Protein AF-A0A1I7JN39-F1 (afdb_monomer_lite)

Secondary structure (DSSP, 8-state):
-EETTTSTTHHHHHHHTT-TTT-HHHHHHHHHHHHHT----TTEEEEEPPPTTSS-SHHHHHHHHHHHHH--EE---EEE--HHHHHHHHHTT------EEESS-----SEEEEEEEEESSSHHHHHHHHHH-S-EEEEEEEE-GGGGGS-------------

Foldseek 3Di:
DAACPPHPCLVVLQVQLVVVVPCPPSLVVLLVVLVVVVPAALQEEEEEQQDQQWFDDSSVVSVVSNCVVRVYHYDRFKTFDHVVVVVVCVVVVHDDQRRIAGNDADPDDGAYEYGDAEDELCSSVVVVCVRNVDPYQYRYNHYHPPRVPPDPPDDPVNPPVPD

Structure (mmCIF, N/CA/C/O backbone):
data_AF-A0A1I7JN39-F1
#
_entry.id   AF-A0A1I7JN39-F1
#
loop_
_atom_site.group_PDB
_atom_site.id
_atom_site.type_symbol
_atom_site.label_atom_id
_atom_site.label_alt_id
_atom_site.label_comp_id
_atom_site.label_asym_id
_atom_site.label_entity_id
_atom_site.label_seq_id
_atom_site.pdbx_PDB_ins_code
_atom_site.Cartn_x
_atom_site.Cartn_y
_atom_site.Cartn_z
_atom_site.occupancy
_atom_site.B_iso_or_equiv
_atom_site.auth_seq_id
_atom_site.auth_comp_id
_atom_site.auth_asym_id
_atom_site.auth_atom_id
_atom_site.pdbx_PDB_model_num
ATOM 1 N N . MET A 1 1 ? -2.791 14.305 -5.478 1.00 78.19 1 MET A N 1
ATOM 2 C CA . MET A 1 1 ? -1.797 13.211 -5.584 1.00 78.19 1 MET A CA 1
ATOM 3 C C . MET A 1 1 ? -0.577 13.745 -6.316 1.00 78.19 1 MET A C 1
ATOM 5 O O . MET A 1 1 ? -0.735 14.718 -7.047 1.00 78.19 1 MET A O 1
ATOM 9 N N . ASN A 1 2 ? 0.620 13.198 -6.090 1.00 86.44 2 ASN A N 1
ATOM 10 C CA . ASN A 1 2 ? 1.801 13.643 -6.837 1.00 86.44 2 ASN A CA 1
ATOM 11 C C . ASN A 1 2 ? 1.778 13.097 -8.270 1.00 86.44 2 ASN A C 1
ATOM 13 O O . ASN A 1 2 ? 1.383 11.950 -8.474 1.00 86.44 2 ASN A O 1
ATOM 17 N N . SER A 1 3 ? 2.262 13.876 -9.238 1.00 88.19 3 SER A N 1
ATOM 18 C CA . SER A 1 3 ? 2.422 13.412 -10.618 1.00 88.19 3 SER A CA 1
ATOM 19 C C . SER A 1 3 ? 3.791 12.763 -10.797 1.00 88.19 3 SER A C 1
ATOM 21 O O . SER A 1 3 ? 4.820 13.396 -10.539 1.00 88.19 3 SER A O 1
ATOM 23 N N . TYR A 1 4 ? 3.820 11.511 -11.257 1.00 86.19 4 TYR A N 1
ATOM 24 C CA . TYR A 1 4 ? 5.048 10.721 -11.368 1.00 86.19 4 TYR A CA 1
ATOM 25 C C . TYR A 1 4 ? 6.067 11.331 -12.340 1.00 86.19 4 TYR A C 1
ATOM 27 O O . TYR A 1 4 ? 7.266 11.222 -12.104 1.00 86.19 4 TYR A O 1
ATOM 35 N N . TYR A 1 5 ? 5.612 11.991 -13.409 1.00 87.50 5 TYR A N 1
ATOM 36 C CA . TYR A 1 5 ? 6.490 12.629 -14.398 1.00 87.50 5 TYR A CA 1
ATOM 37 C C . TYR A 1 5 ? 6.596 14.148 -14.241 1.00 87.50 5 TYR A C 1
ATOM 39 O O . TYR A 1 5 ? 7.621 14.717 -14.612 1.00 87.50 5 TYR A O 1
ATOM 47 N N . ASN A 1 6 ? 5.565 14.806 -13.700 1.00 86.44 6 ASN A N 1
ATOM 48 C CA . ASN A 1 6 ? 5.474 16.269 -13.735 1.00 86.44 6 ASN A CA 1
ATOM 49 C C . ASN A 1 6 ? 5.866 16.941 -12.410 1.00 86.44 6 ASN A C 1
ATOM 51 O O . ASN A 1 6 ? 6.208 18.124 -12.400 1.00 86.44 6 ASN A O 1
ATOM 55 N N . THR A 1 7 ? 5.844 16.219 -11.285 1.00 88.06 7 THR A N 1
ATOM 56 C CA . THR A 1 7 ? 6.260 16.769 -9.989 1.00 88.06 7 THR A CA 1
ATOM 57 C C . THR A 1 7 ? 7.755 16.526 -9.766 1.00 88.06 7 THR A C 1
ATOM 59 O O . THR A 1 7 ? 8.223 15.389 -9.729 1.00 88.06 7 THR A O 1
ATOM 62 N N . LYS A 1 8 ? 8.523 17.610 -9.593 1.00 90.75 8 LYS A N 1
ATOM 63 C CA . LYS A 1 8 ? 9.978 17.558 -9.377 1.00 90.75 8 LYS A CA 1
ATOM 64 C C . LYS A 1 8 ? 10.335 16.655 -8.185 1.00 90.75 8 LYS A C 1
ATOM 66 O O . LYS A 1 8 ? 9.812 16.863 -7.095 1.00 90.75 8 LYS A O 1
ATOM 71 N N . GLY A 1 9 ? 11.255 15.707 -8.375 1.00 88.56 9 GLY A N 1
ATOM 72 C CA . GLY A 1 9 ? 11.773 14.833 -7.311 1.00 88.56 9 GLY A CA 1
ATOM 73 C C . GLY A 1 9 ? 10.937 13.576 -7.033 1.00 88.56 9 GLY A C 1
ATOM 74 O O . GLY A 1 9 ? 11.417 12.653 -6.379 1.00 88.56 9 GLY A O 1
ATOM 75 N N . VAL A 1 10 ? 9.693 13.506 -7.518 1.00 91.12 10 VAL A N 1
ATOM 76 C CA . VAL A 1 10 ? 8.768 12.403 -7.200 1.00 91.12 10 VAL A CA 1
ATOM 77 C C . VAL A 1 10 ? 9.196 11.102 -7.862 1.00 91.12 10 VAL A C 1
ATOM 79 O O . VAL A 1 10 ? 9.159 10.044 -7.227 1.00 91.12 10 VAL A O 1
ATOM 82 N N . ARG A 1 11 ? 9.634 11.168 -9.122 1.00 91.50 11 ARG A N 1
ATOM 83 C CA . ARG A 1 11 ? 10.133 10.001 -9.851 1.00 91.50 11 ARG A CA 1
ATOM 84 C C . ARG A 1 11 ? 11.347 9.409 -9.146 1.00 91.50 11 ARG A C 1
ATOM 86 O O . ARG A 1 11 ? 11.401 8.196 -8.951 1.00 91.50 11 ARG A O 1
ATOM 93 N N . GLU A 1 12 ? 12.288 10.264 -8.765 1.00 92.19 12 GLU A N 1
ATOM 94 C CA . GLU A 1 12 ? 13.517 9.910 -8.063 1.00 92.19 12 GLU A CA 1
ATOM 95 C C . GLU A 1 12 ? 13.187 9.203 -6.748 1.00 92.19 12 GLU A C 1
ATOM 97 O O . GLU A 1 12 ? 13.582 8.052 -6.574 1.00 92.19 12 GLU A O 1
ATOM 102 N N . ILE A 1 13 ? 12.334 9.800 -5.908 1.00 92.12 13 ILE A N 1
ATOM 103 C CA . ILE A 1 13 ? 11.869 9.200 -4.645 1.00 92.12 13 ILE A CA 1
ATOM 104 C C . ILE A 1 13 ? 11.223 7.821 -4.881 1.00 92.12 13 ILE A C 1
ATOM 106 O O . ILE A 1 13 ? 11.518 6.851 -4.178 1.00 92.12 13 ILE A O 1
ATOM 110 N N . CYS A 1 14 ? 10.387 7.687 -5.914 1.00 91.19 14 CYS A N 1
ATOM 111 C CA . CYS A 1 14 ? 9.744 6.418 -6.270 1.00 91.19 14 CYS A CA 1
ATOM 112 C C . CYS A 1 14 ? 10.705 5.331 -6.769 1.00 91.19 14 CYS A C 1
ATOM 114 O O . CYS A 1 14 ? 10.374 4.141 -6.691 1.00 91.19 14 CYS A O 1
ATOM 116 N N . HIS A 1 15 ? 11.851 5.705 -7.336 1.00 90.12 15 HIS A N 1
ATOM 117 C CA . HIS A 1 15 ? 12.910 4.764 -7.697 1.00 90.12 15 HIS A CA 1
ATOM 118 C C . HIS A 1 15 ? 13.771 4.415 -6.487 1.00 90.12 15 HIS A C 1
ATOM 120 O O . HIS A 1 15 ? 14.041 3.237 -6.251 1.00 90.12 15 HIS A O 1
ATOM 126 N N . ASP A 1 16 ? 14.136 5.422 -5.709 1.00 91.00 16 ASP A N 1
ATOM 127 C CA . ASP A 1 16 ? 15.021 5.331 -4.558 1.00 91.00 16 ASP A CA 1
ATOM 128 C C . ASP A 1 16 ? 14.475 4.427 -3.458 1.00 91.00 16 ASP A C 1
ATOM 130 O O . ASP A 1 16 ? 15.211 3.604 -2.909 1.00 91.00 16 ASP A O 1
ATOM 134 N N . VAL A 1 17 ? 13.164 4.488 -3.212 1.00 88.94 17 VAL A N 1
ATOM 135 C CA . VAL A 1 17 ? 12.489 3.644 -2.218 1.00 88.94 17 VAL A CA 1
ATOM 136 C C . VAL A 1 17 ? 12.650 2.140 -2.499 1.00 88.94 17 VAL A C 1
ATOM 138 O O . VAL A 1 17 ? 12.596 1.323 -1.582 1.00 88.94 17 VAL A O 1
ATOM 141 N N . LYS A 1 18 ? 12.897 1.756 -3.761 1.00 86.38 18 LYS A N 1
ATOM 142 C CA . LYS A 1 18 ? 13.098 0.354 -4.165 1.00 86.38 18 LYS A CA 1
ATOM 143 C C . LYS A 1 18 ? 14.459 -0.190 -3.716 1.00 86.38 18 LYS A C 1
ATOM 145 O O . LYS A 1 18 ? 14.630 -1.405 -3.674 1.00 86.38 18 LYS A O 1
ATOM 150 N N . ASN A 1 19 ? 15.403 0.683 -3.357 1.00 81.50 19 ASN A N 1
ATOM 151 C CA . ASN A 1 19 ? 16.729 0.335 -2.845 1.00 81.50 19 ASN A CA 1
ATOM 152 C C . ASN A 1 19 ? 16.752 0.440 -1.311 1.00 81.50 19 ASN A C 1
ATOM 154 O O . ASN A 1 19 ? 17.373 1.329 -0.722 1.00 81.50 19 ASN A O 1
ATOM 158 N N . THR A 1 20 ? 16.064 -0.488 -0.643 1.00 62.25 20 THR A N 1
ATOM 159 C CA . THR A 1 20 ? 15.769 -0.407 0.801 1.00 62.25 20 THR A CA 1
ATOM 160 C C . THR A 1 20 ? 16.974 -0.481 1.731 1.00 62.25 20 THR A C 1
ATOM 162 O O . THR A 1 20 ? 16.873 -0.078 2.889 1.00 62.25 20 THR A O 1
ATOM 165 N N . PHE A 1 21 ? 18.116 -0.964 1.244 1.00 60.25 21 PHE A N 1
ATOM 166 C CA . PHE A 1 21 ? 19.369 -0.995 1.999 1.00 60.25 21 PHE A CA 1
ATOM 167 C C . PHE A 1 21 ? 20.078 0.365 2.058 1.00 60.25 21 PHE A C 1
ATOM 169 O O . PHE A 1 21 ? 20.965 0.541 2.892 1.00 60.25 21 PHE A O 1
ATOM 176 N N . SER A 1 22 ? 19.705 1.325 1.203 1.00 58.50 22 SER A N 1
ATOM 177 C CA . SER A 1 22 ? 20.524 2.522 0.963 1.00 58.50 22 SER A CA 1
ATOM 178 C C . SER A 1 22 ? 19.774 3.847 1.063 1.00 58.50 22 SER A C 1
ATOM 180 O O . SER A 1 22 ? 20.435 4.868 1.210 1.00 58.50 22 SER A O 1
ATOM 182 N N . ASN A 1 23 ? 18.436 3.865 1.013 1.00 75.75 23 ASN A N 1
ATOM 183 C CA . ASN A 1 23 ? 17.700 5.128 0.898 1.00 75.75 23 ASN A CA 1
ATOM 184 C C . ASN A 1 23 ? 16.576 5.289 1.938 1.00 75.75 23 ASN A C 1
ATOM 186 O O . ASN A 1 23 ? 15.385 5.172 1.648 1.00 75.75 23 ASN A O 1
ATOM 190 N N . LYS A 1 24 ? 16.987 5.537 3.190 1.00 84.25 24 LYS A N 1
ATOM 191 C CA . LYS A 1 24 ? 16.074 5.823 4.312 1.00 84.25 24 LYS A CA 1
ATOM 192 C C . LYS A 1 24 ? 15.280 7.112 4.093 1.00 84.25 24 LYS A C 1
ATOM 194 O O . LYS A 1 24 ? 14.117 7.159 4.480 1.00 84.25 24 LYS A O 1
ATOM 199 N N . ASP A 1 25 ? 15.879 8.106 3.445 1.00 90.56 25 ASP A N 1
ATOM 200 C CA . ASP A 1 25 ? 15.252 9.410 3.228 1.00 90.56 25 ASP A CA 1
ATOM 201 C C . ASP A 1 25 ? 14.018 9.285 2.330 1.00 90.56 25 ASP A C 1
ATOM 203 O O . ASP A 1 25 ? 12.960 9.794 2.684 1.00 90.56 25 ASP A O 1
ATOM 207 N N . ALA A 1 26 ? 14.087 8.498 1.249 1.00 93.12 26 ALA A N 1
ATOM 208 C CA . ALA A 1 26 ? 12.926 8.241 0.393 1.00 93.12 26 ALA A CA 1
ATOM 209 C C . ALA A 1 26 ? 11.759 7.564 1.145 1.00 93.12 26 ALA A C 1
ATOM 211 O O . ALA A 1 26 ? 10.599 7.935 0.955 1.00 93.12 26 ALA A O 1
ATOM 212 N N . ILE A 1 27 ? 12.055 6.597 2.028 1.00 94.44 27 ILE A N 1
ATOM 213 C CA . ILE A 1 27 ? 11.042 5.946 2.880 1.00 94.44 27 ILE A CA 1
ATOM 214 C C . ILE A 1 27 ? 10.398 6.969 3.823 1.00 94.44 27 ILE A C 1
ATOM 216 O O . ILE A 1 27 ? 9.171 6.989 3.959 1.00 94.44 27 ILE A O 1
ATOM 220 N N . LEU A 1 28 ? 11.205 7.821 4.463 1.00 94.75 28 LEU A N 1
ATOM 221 C CA . LEU A 1 28 ? 10.707 8.855 5.371 1.00 94.75 28 LEU A CA 1
ATOM 222 C C . LEU A 1 28 ? 9.853 9.884 4.628 1.00 94.75 28 LEU A C 1
ATOM 224 O O . LEU A 1 28 ? 8.737 10.148 5.063 1.00 94.75 28 LEU A O 1
ATOM 228 N N . THR A 1 29 ? 10.293 10.368 3.465 1.00 95.06 29 THR A N 1
ATOM 229 C CA . THR A 1 29 ? 9.517 11.313 2.650 1.00 95.06 29 THR A CA 1
ATOM 230 C C . THR A 1 29 ? 8.161 10.740 2.227 1.00 95.06 29 THR A C 1
ATOM 232 O O . THR A 1 29 ? 7.146 11.432 2.308 1.00 95.06 29 THR A O 1
ATOM 235 N N . MET A 1 30 ? 8.097 9.467 1.813 1.00 95.31 30 MET A N 1
ATOM 236 C CA . MET A 1 30 ? 6.806 8.829 1.511 1.00 95.31 30 MET A CA 1
ATOM 237 C C . MET A 1 30 ? 5.938 8.654 2.761 1.00 95.31 30 MET A C 1
ATOM 239 O O . MET A 1 30 ? 4.725 8.842 2.700 1.00 95.31 30 MET A O 1
ATOM 243 N N . THR A 1 31 ? 6.547 8.320 3.900 1.00 96.25 31 THR A N 1
ATOM 244 C CA . THR A 1 31 ? 5.833 8.197 5.179 1.00 96.25 31 THR A CA 1
ATOM 245 C C . THR A 1 31 ? 5.209 9.534 5.581 1.00 96.25 31 THR A C 1
ATOM 247 O O . THR A 1 31 ? 4.017 9.586 5.877 1.00 96.25 31 THR A O 1
ATOM 250 N N . GLU A 1 32 ? 5.983 10.620 5.545 1.00 96.75 32 GLU A N 1
ATOM 251 C CA . GLU A 1 32 ? 5.518 11.981 5.840 1.00 96.75 32 GLU A CA 1
ATOM 252 C C . GLU A 1 32 ? 4.375 12.399 4.916 1.00 96.75 32 GLU A C 1
ATOM 254 O O . GLU A 1 32 ? 3.370 12.936 5.385 1.00 96.75 32 GLU A O 1
ATOM 259 N N . TYR A 1 33 ? 4.479 12.076 3.622 1.00 95.88 33 TYR A N 1
ATOM 260 C CA . TYR A 1 33 ? 3.392 12.293 2.674 1.00 95.88 33 TYR A CA 1
ATOM 261 C C . TYR A 1 33 ? 2.106 11.586 3.121 1.00 95.88 33 TYR A C 1
ATOM 263 O O . TYR A 1 33 ? 1.070 12.239 3.243 1.00 95.88 33 TYR A O 1
ATOM 271 N N . PHE A 1 34 ? 2.158 10.285 3.425 1.00 96.25 34 PHE A N 1
ATOM 272 C CA . PHE A 1 34 ? 0.963 9.534 3.825 1.00 96.25 34 PHE A CA 1
ATOM 273 C C . PHE A 1 34 ? 0.369 10.002 5.155 1.00 96.25 34 PHE A C 1
ATOM 275 O O . PHE A 1 34 ? -0.854 10.036 5.292 1.00 96.25 34 PHE A O 1
ATOM 282 N N . LEU A 1 35 ? 1.206 10.413 6.111 1.00 96.44 35 LEU A N 1
ATOM 283 C CA . LEU A 1 35 ? 0.745 11.018 7.362 1.00 96.44 35 LEU A CA 1
ATOM 284 C C . LEU A 1 35 ? 0.051 12.361 7.114 1.00 96.44 35 LEU A C 1
ATOM 286 O O . LEU A 1 35 ? -0.996 12.619 7.704 1.00 96.44 35 LEU A O 1
ATOM 290 N N . SER A 1 36 ? 0.579 13.183 6.200 1.00 95.81 36 SER A N 1
ATOM 291 C CA . SER A 1 36 ? 0.012 14.502 5.881 1.00 95.81 36 SER A CA 1
ATOM 292 C C . SER A 1 36 ? -1.402 14.442 5.293 1.00 95.81 36 SER A C 1
ATOM 294 O O . SER A 1 36 ? -2.143 15.419 5.384 1.00 95.81 36 SER A O 1
ATOM 296 N N . LEU A 1 37 ? -1.804 13.289 4.739 1.00 93.06 37 LEU A N 1
ATOM 297 C CA . LEU A 1 37 ? -3.164 13.075 4.244 1.00 93.06 37 LEU A CA 1
ATOM 298 C C . LEU A 1 37 ? -4.203 13.053 5.375 1.00 93.06 37 LEU A C 1
ATOM 300 O O . LEU A 1 37 ? -5.372 13.297 5.107 1.00 93.06 37 LEU A O 1
ATOM 304 N N . ASN A 1 38 ? -3.810 12.754 6.621 1.00 94.19 38 ASN A N 1
ATOM 305 C CA . ASN A 1 38 ? -4.703 12.688 7.788 1.00 94.19 38 ASN A CA 1
ATOM 306 C C . ASN A 1 38 ? -5.927 11.753 7.622 1.00 94.19 38 ASN A C 1
ATOM 308 O O . ASN A 1 38 ? -6.953 11.938 8.272 1.00 94.19 38 ASN A O 1
ATOM 312 N N . ILE A 1 39 ? -5.825 10.719 6.775 1.00 95.06 39 ILE A N 1
ATOM 313 C CA . ILE A 1 39 ? -6.918 9.764 6.490 1.00 95.06 39 ILE A CA 1
ATOM 314 C C . ILE A 1 39 ? -6.763 8.395 7.174 1.00 95.06 39 ILE A C 1
ATOM 316 O O . ILE A 1 39 ? -7.633 7.535 7.018 1.00 95.06 39 ILE A O 1
ATOM 320 N N . ILE A 1 40 ? -5.658 8.174 7.896 1.00 96.06 40 ILE A N 1
ATOM 321 C CA . ILE A 1 40 ? -5.291 6.897 8.527 1.00 96.06 40 ILE A CA 1
ATOM 322 C C . ILE A 1 40 ? -5.289 7.063 10.049 1.00 96.06 40 ILE A C 1
ATOM 324 O O . ILE A 1 40 ? -4.697 8.000 10.575 1.00 96.06 40 ILE A O 1
ATOM 328 N N . ASN A 1 41 ? -5.929 6.130 10.751 1.00 96.31 41 ASN A N 1
ATOM 329 C CA . ASN A 1 41 ? -6.009 6.077 12.212 1.00 96.31 41 ASN A CA 1
ATOM 330 C C . ASN A 1 41 ? -6.042 4.615 12.703 1.00 96.31 41 ASN A C 1
ATOM 332 O O . ASN A 1 41 ? -5.993 3.680 11.904 1.00 96.31 41 ASN A O 1
ATOM 336 N N . GLU A 1 42 ? -6.191 4.410 14.008 1.00 96.50 42 GLU A N 1
ATOM 337 C CA . GLU A 1 42 ? -6.226 3.101 14.681 1.00 96.50 42 GLU A CA 1
ATOM 338 C C . GLU A 1 42 ? -7.308 2.114 14.202 1.00 96.50 42 GLU A C 1
ATOM 340 O O . GLU A 1 42 ? -7.169 0.902 14.381 1.00 96.50 42 GLU A O 1
ATOM 345 N N . SER A 1 43 ? -8.374 2.598 13.556 1.00 95.56 43 SER A N 1
ATOM 346 C CA . SER A 1 43 ? -9.415 1.744 12.959 1.00 95.56 43 SER A CA 1
ATOM 347 C C . SER A 1 43 ? -9.066 1.252 11.545 1.00 95.56 43 SER A C 1
ATOM 349 O O . SER A 1 43 ? -9.772 0.411 10.976 1.00 95.56 43 SER A O 1
ATOM 351 N N . CYS A 1 44 ? -7.988 1.781 10.962 1.00 97.88 44 CYS A N 1
ATOM 352 C CA . CYS A 1 44 ? -7.555 1.477 9.605 1.00 97.88 44 CYS A CA 1
ATOM 353 C C . CYS A 1 44 ? -6.633 0.254 9.565 1.00 97.88 44 CYS A C 1
ATOM 355 O O . CYS A 1 44 ? -5.906 -0.054 10.513 1.00 97.88 44 CYS A O 1
ATOM 357 N N . ILE A 1 45 ? -6.651 -0.430 8.423 1.00 98.56 45 ILE A N 1
ATOM 358 C CA . ILE A 1 45 ? -5.802 -1.582 8.127 1.00 98.56 45 ILE A CA 1
ATOM 359 C C . ILE A 1 45 ? -5.034 -1.285 6.842 1.00 98.56 45 ILE A C 1
ATOM 361 O O . ILE A 1 45 ? -5.641 -1.018 5.806 1.00 98.56 45 ILE A O 1
ATOM 365 N N . ILE A 1 46 ? -3.708 -1.351 6.897 1.00 98.56 46 ILE A N 1
ATOM 366 C CA . ILE A 1 46 ? -2.819 -1.118 5.759 1.00 98.56 46 ILE A CA 1
ATOM 367 C C . ILE A 1 46 ? -2.365 -2.470 5.200 1.00 98.56 46 ILE A C 1
ATOM 369 O O . ILE A 1 46 ? -1.794 -3.292 5.917 1.00 98.56 46 ILE A O 1
ATOM 373 N N . ILE A 1 47 ? -2.603 -2.688 3.909 1.00 98.19 47 ILE A N 1
ATOM 374 C CA . ILE A 1 47 ? -2.119 -3.833 3.136 1.00 98.19 47 ILE A CA 1
ATOM 375 C C . ILE A 1 47 ? -0.998 -3.321 2.221 1.00 98.19 47 ILE A C 1
ATOM 377 O O . ILE A 1 47 ? -1.287 -2.611 1.252 1.00 98.19 47 ILE A O 1
ATOM 381 N N . PRO A 1 48 ? 0.277 -3.629 2.509 1.00 97.88 48 PRO A N 1
ATOM 382 C CA . PRO A 1 48 ? 1.384 -3.201 1.666 1.00 97.88 48 PRO A CA 1
ATOM 383 C C . PRO A 1 48 ? 1.424 -4.008 0.360 1.00 97.88 48 PRO A C 1
ATOM 385 O O . PRO A 1 48 ? 1.299 -5.233 0.365 1.00 97.88 48 PRO A O 1
ATOM 388 N N . ALA A 1 49 ? 1.622 -3.330 -0.770 1.00 95.81 49 ALA A N 1
ATOM 389 C CA . ALA A 1 49 ? 1.753 -3.985 -2.068 1.00 95.81 49 ALA A CA 1
ATOM 390 C C . ALA A 1 49 ? 3.032 -4.843 -2.122 1.00 95.81 49 ALA A C 1
ATOM 392 O O . ALA A 1 49 ? 4.097 -4.351 -1.732 1.00 95.81 49 ALA A O 1
ATOM 393 N N . PRO A 1 50 ? 2.989 -6.091 -2.622 1.00 93.75 50 PRO A N 1
ATOM 394 C CA . PRO A 1 50 ? 4.197 -6.880 -2.828 1.00 93.75 50 PRO A CA 1
ATOM 395 C C . PRO A 1 50 ? 5.022 -6.357 -4.009 1.00 93.75 50 PRO A C 1
ATOM 397 O O . PRO A 1 50 ? 4.495 -5.828 -4.989 1.00 93.75 50 PRO A O 1
ATOM 400 N N . GLN A 1 51 ? 6.336 -6.559 -3.953 1.00 89.62 51 GLN A N 1
ATOM 401 C CA . GLN A 1 51 ? 7.239 -6.290 -5.070 1.00 89.62 51 GLN A CA 1
ATOM 402 C C . GLN A 1 51 ? 7.478 -7.544 -5.912 1.00 89.62 51 GLN A C 1
ATOM 404 O O . GLN A 1 51 ? 7.156 -8.659 -5.531 1.00 89.62 51 GLN A O 1
ATOM 409 N N . HIS A 1 52 ? 8.129 -7.360 -7.059 1.00 81.75 52 HIS A N 1
ATOM 410 C CA . HIS A 1 52 ? 8.368 -8.379 -8.083 1.00 81.75 52 HIS A CA 1
ATOM 411 C C . HIS A 1 52 ? 9.092 -9.672 -7.672 1.00 81.75 52 HIS A C 1
ATOM 413 O O . HIS A 1 52 ? 9.113 -10.614 -8.466 1.00 81.75 52 HIS A O 1
ATOM 419 N N . TYR A 1 53 ? 9.708 -9.712 -6.493 1.00 84.25 53 TYR A N 1
ATOM 420 C CA . TYR A 1 53 ? 10.322 -10.907 -5.903 1.00 84.25 53 TYR A CA 1
ATOM 421 C C . TYR A 1 53 ? 9.377 -11.659 -4.946 1.00 84.25 53 TYR A C 1
ATOM 423 O O . TYR A 1 53 ? 9.752 -12.696 -4.411 1.00 84.25 53 TYR A O 1
ATOM 431 N N . GLY A 1 54 ? 8.145 -11.179 -4.766 1.00 87.44 54 GLY A N 1
ATOM 432 C CA . GLY A 1 54 ? 7.021 -11.941 -4.226 1.00 87.44 54 GLY A CA 1
ATOM 433 C C . GLY A 1 54 ? 6.426 -11.448 -2.911 1.00 87.44 54 GLY A C 1
ATOM 434 O O . GLY A 1 54 ? 5.321 -11.854 -2.561 1.00 87.44 54 GLY A O 1
ATOM 435 N N . TYR A 1 55 ? 7.105 -10.556 -2.197 1.00 91.75 55 TYR A N 1
ATOM 436 C CA . TYR A 1 55 ? 6.675 -10.040 -0.896 1.00 91.75 55 TYR A CA 1
ATOM 437 C C . TYR A 1 55 ? 6.840 -8.519 -0.817 1.00 91.75 55 TYR A C 1
ATOM 439 O O . TYR A 1 55 ? 7.506 -7.919 -1.663 1.00 91.75 55 TYR A O 1
ATOM 447 N N . ALA A 1 56 ? 6.208 -7.900 0.179 1.00 93.38 56 ALA A N 1
ATOM 448 C CA . ALA A 1 56 ? 6.382 -6.488 0.495 1.00 93.38 56 ALA A CA 1
ATOM 449 C C . ALA A 1 56 ? 7.688 -6.259 1.281 1.00 93.38 56 ALA A C 1
ATOM 451 O O . ALA A 1 56 ? 7.988 -6.983 2.223 1.00 93.38 56 ALA A O 1
ATOM 452 N N . ASP A 1 57 ? 8.463 -5.249 0.899 1.00 93.19 57 ASP A N 1
ATOM 453 C CA . ASP A 1 57 ? 9.701 -4.812 1.558 1.00 93.19 57 ASP A CA 1
ATOM 454 C C . ASP A 1 57 ? 9.593 -3.327 1.903 1.00 93.19 57 ASP A C 1
ATOM 456 O O . ASP A 1 57 ? 9.306 -2.968 3.041 1.00 93.19 57 ASP A O 1
ATOM 460 N N . TYR A 1 58 ? 9.745 -2.435 0.919 1.00 93.88 58 TYR A N 1
ATOM 461 C CA . TYR A 1 58 ? 9.684 -1.000 1.193 1.00 93.88 58 TYR A CA 1
ATOM 462 C C . TYR A 1 58 ? 8.273 -0.525 1.533 1.00 93.88 58 TYR A C 1
ATOM 464 O O . TYR A 1 58 ? 8.108 0.321 2.404 1.00 93.88 58 TYR A O 1
ATOM 472 N N . THR A 1 59 ? 7.249 -1.084 0.888 1.00 95.88 59 THR A N 1
ATOM 473 C CA . THR A 1 59 ? 5.845 -0.787 1.202 1.00 95.88 59 THR A CA 1
ATOM 474 C C . THR A 1 59 ? 5.487 -1.242 2.613 1.00 95.88 59 THR A C 1
ATOM 476 O O . THR A 1 59 ? 4.763 -0.531 3.305 1.00 95.88 59 THR A O 1
ATOM 479 N N . LEU A 1 60 ? 6.042 -2.371 3.071 1.00 97.12 60 LEU A N 1
ATOM 480 C CA . LEU A 1 60 ? 5.900 -2.833 4.452 1.00 97.12 60 LEU A CA 1
ATOM 481 C C . LEU A 1 60 ? 6.599 -1.877 5.425 1.00 97.12 60 LEU A C 1
ATOM 483 O O . LEU A 1 60 ? 5.970 -1.430 6.376 1.00 97.12 60 LEU A O 1
ATOM 487 N N . LYS A 1 61 ? 7.844 -1.472 5.145 1.00 96.12 61 LYS A N 1
ATOM 488 C CA . LYS A 1 61 ? 8.578 -0.498 5.976 1.00 96.12 61 LYS A CA 1
ATOM 489 C C . LYS A 1 61 ? 7.842 0.838 6.108 1.00 96.12 61 LYS A C 1
ATOM 491 O O . LYS A 1 61 ? 7.778 1.400 7.198 1.00 96.12 61 LYS A O 1
ATOM 496 N N . ILE A 1 62 ? 7.263 1.345 5.018 1.00 97.38 62 ILE A N 1
ATOM 497 C CA . ILE A 1 62 ? 6.438 2.561 5.063 1.00 97.38 62 ILE A CA 1
ATOM 498 C C . ILE A 1 62 ? 5.177 2.311 5.901 1.00 97.38 62 ILE A C 1
ATOM 500 O O . ILE A 1 62 ? 4.859 3.118 6.773 1.00 97.38 62 ILE A O 1
ATOM 504 N N . ALA A 1 63 ? 4.480 1.188 5.685 1.00 98.31 63 ALA A N 1
ATOM 505 C CA . ALA A 1 63 ? 3.290 0.832 6.459 1.00 98.31 63 ALA A CA 1
ATOM 506 C C . ALA A 1 63 ? 3.586 0.739 7.966 1.00 98.31 63 ALA A C 1
ATOM 508 O O . ALA A 1 63 ? 2.801 1.243 8.764 1.00 98.31 63 ALA A O 1
ATOM 509 N N . GLU A 1 64 ? 4.728 0.167 8.356 1.00 98.38 64 GLU A N 1
ATOM 510 C CA . GLU A 1 64 ? 5.209 0.089 9.744 1.00 98.38 64 GLU A CA 1
ATOM 511 C C . GLU A 1 64 ? 5.415 1.465 10.371 1.00 98.38 64 GLU A C 1
ATOM 513 O O . GLU A 1 64 ? 4.976 1.703 11.499 1.00 98.38 64 GLU A O 1
ATOM 518 N N . LEU A 1 65 ? 6.034 2.397 9.645 1.00 97.94 65 LEU A N 1
ATOM 519 C CA . LEU A 1 65 ? 6.242 3.758 10.137 1.00 97.94 65 LEU A CA 1
ATOM 520 C C . LEU A 1 65 ? 4.923 4.531 10.269 1.00 97.94 65 LEU A C 1
ATOM 522 O O . LEU A 1 65 ? 4.706 5.195 11.284 1.00 97.94 65 LEU A O 1
ATOM 526 N N . VAL A 1 66 ? 4.020 4.402 9.292 1.00 98.38 66 VAL A N 1
ATOM 527 C CA . VAL A 1 66 ? 2.680 5.008 9.355 1.00 98.38 66 VAL A CA 1
ATOM 528 C C . VAL A 1 66 ? 1.876 4.422 10.520 1.00 98.38 66 VAL A C 1
ATOM 530 O O . VAL A 1 66 ? 1.306 5.171 11.314 1.00 98.38 66 VAL A O 1
ATOM 533 N N . ALA A 1 67 ? 1.852 3.096 10.667 1.00 98.38 67 ALA A N 1
ATOM 534 C CA . ALA A 1 67 ? 1.147 2.397 11.742 1.00 98.38 67 ALA A CA 1
ATOM 535 C C . ALA A 1 67 ? 1.680 2.774 13.128 1.00 98.38 67 ALA A C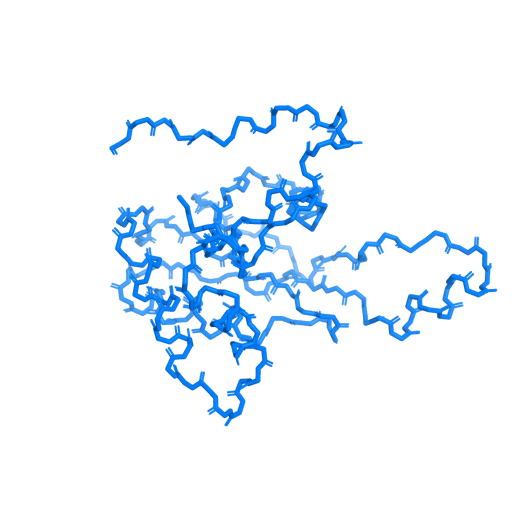 1
ATOM 537 O O . ALA A 1 67 ? 0.898 3.001 14.048 1.00 98.38 67 ALA A O 1
ATOM 538 N N . LYS A 1 68 ? 3.004 2.915 13.271 1.00 98.44 68 LYS A N 1
ATOM 539 C CA . LYS A 1 68 ? 3.640 3.341 14.524 1.00 98.44 68 LYS A CA 1
ATOM 540 C C . LYS A 1 68 ? 3.130 4.699 15.014 1.00 98.44 68 LYS A C 1
ATOM 542 O O . LYS A 1 68 ? 3.069 4.914 16.221 1.00 98.44 68 LYS A O 1
ATOM 547 N N . ILE A 1 69 ? 2.796 5.607 14.098 1.00 98.19 69 ILE A N 1
ATOM 548 C CA . ILE A 1 69 ? 2.335 6.963 14.424 1.00 98.19 69 ILE A CA 1
ATOM 549 C C . ILE A 1 69 ? 0.808 7.021 14.552 1.00 98.19 69 ILE A C 1
ATOM 551 O O . ILE A 1 69 ? 0.292 7.684 15.444 1.00 98.19 69 ILE A O 1
ATOM 555 N N . THR A 1 70 ? 0.084 6.326 13.676 1.00 98.06 70 THR A N 1
ATOM 556 C CA . THR A 1 70 ? -1.387 6.411 13.572 1.00 98.06 70 THR A CA 1
ATOM 557 C C . THR A 1 70 ? -2.137 5.373 14.406 1.00 98.06 70 THR A C 1
ATOM 559 O O . THR A 1 70 ? -3.351 5.480 14.559 1.00 98.06 70 THR A O 1
ATOM 562 N N . GLY A 1 71 ? -1.448 4.337 14.891 1.00 98.06 71 GLY A N 1
ATOM 563 C CA . GLY A 1 71 ? -2.054 3.174 15.540 1.00 98.06 71 GLY A CA 1
ATOM 564 C C . GLY A 1 71 ? -2.713 2.180 14.576 1.00 98.06 71 GLY A C 1
ATOM 565 O O . GLY A 1 71 ? -3.313 1.208 15.035 1.00 98.06 71 GLY A O 1
ATOM 566 N N . ALA A 1 72 ? -2.640 2.403 13.257 1.00 98.31 72 ALA A N 1
ATOM 567 C CA . ALA A 1 72 ? -3.243 1.514 12.265 1.00 98.31 72 ALA A CA 1
ATOM 568 C C . ALA A 1 72 ? -2.672 0.089 12.338 1.00 98.31 72 ALA A C 1
ATOM 570 O O . ALA A 1 72 ? -1.515 -0.132 12.699 1.00 98.31 72 ALA A O 1
ATOM 571 N N . LYS A 1 73 ? -3.477 -0.897 11.941 1.00 98.31 73 LYS A N 1
ATOM 572 C CA . LYS A 1 73 ? -3.029 -2.292 11.829 1.00 98.31 73 LYS A CA 1
ATOM 573 C C . LYS A 1 73 ? -2.388 -2.533 10.468 1.00 98.31 73 LYS A C 1
ATOM 575 O O . LYS A 1 73 ? -2.779 -1.923 9.478 1.00 98.31 73 LYS A O 1
ATOM 580 N N . ILE A 1 74 ? -1.455 -3.476 10.402 1.00 98.25 74 ILE A N 1
ATOM 581 C CA . ILE A 1 74 ? -0.833 -3.910 9.147 1.00 98.25 74 ILE A CA 1
ATOM 582 C C . ILE A 1 74 ? -1.250 -5.343 8.865 1.00 98.25 74 ILE A C 1
ATOM 584 O O . ILE A 1 74 ? -1.270 -6.179 9.768 1.00 98.25 74 ILE A O 1
ATOM 588 N N . LEU A 1 75 ? -1.571 -5.617 7.606 1.00 97.62 75 LEU A N 1
ATOM 589 C CA . LEU A 1 75 ? -1.923 -6.943 7.123 1.00 97.62 75 LEU A CA 1
ATOM 590 C C . LEU A 1 75 ? -1.023 -7.314 5.931 1.00 97.62 75 LEU A C 1
ATOM 592 O O . LEU A 1 75 ? -1.394 -7.132 4.772 1.00 97.62 75 LEU A O 1
ATOM 596 N N . ASP A 1 76 ? 0.176 -7.831 6.220 1.00 97.31 76 ASP A N 1
ATOM 597 C CA . ASP A 1 76 ? 1.167 -8.271 5.218 1.00 97.31 76 ASP A CA 1
ATOM 598 C C . ASP A 1 76 ? 0.905 -9.704 4.712 1.00 97.31 76 ASP A C 1
ATOM 600 O O . ASP A 1 76 ? 1.696 -10.633 4.892 1.00 97.31 76 ASP A O 1
ATOM 604 N N . ILE A 1 77 ? -0.242 -9.886 4.063 1.00 95.38 77 ILE A N 1
ATOM 605 C CA . ILE A 1 77 ? -0.680 -11.194 3.545 1.00 95.38 77 ILE A CA 1
ATOM 606 C C . ILE A 1 77 ? -0.715 -11.256 2.017 1.00 95.38 77 ILE A C 1
ATOM 608 O O . ILE A 1 77 ? -0.877 -12.333 1.448 1.00 95.38 77 ILE A O 1
ATOM 612 N N . LEU A 1 78 ? -0.614 -10.112 1.336 1.00 95.31 78 LEU A N 1
ATOM 613 C CA . LEU A 1 78 ? -0.695 -10.044 -0.118 1.00 95.31 78 LEU A CA 1
ATOM 614 C C . LEU A 1 78 ? 0.688 -10.312 -0.713 1.00 95.31 78 LEU A C 1
ATOM 616 O O . LEU A 1 78 ? 1.625 -9.540 -0.511 1.00 95.31 78 LEU A O 1
ATOM 620 N N . LYS A 1 79 ? 0.816 -11.410 -1.452 1.00 94.19 79 LYS A N 1
ATOM 621 C CA . LYS A 1 79 ? 2.067 -11.852 -2.082 1.00 94.19 79 LYS A CA 1
ATOM 622 C C . LYS A 1 79 ? 1.895 -11.891 -3.596 1.00 94.19 79 LYS A C 1
ATOM 624 O O . LYS A 1 79 ? 0.769 -11.940 -4.085 1.00 94.19 79 LYS A O 1
ATOM 629 N N . CYS A 1 80 ? 2.993 -11.866 -4.348 1.00 89.12 80 CYS A N 1
ATOM 630 C CA . CYS A 1 80 ? 2.968 -12.056 -5.801 1.00 89.12 80 CYS A CA 1
ATOM 631 C C . CYS A 1 80 ? 3.870 -13.216 -6.220 1.00 89.12 80 CYS A C 1
ATOM 633 O O . CYS A 1 80 ? 4.809 -13.592 -5.518 1.00 89.12 80 CYS A O 1
ATOM 635 N N . ARG A 1 81 ? 3.617 -13.803 -7.388 1.00 83.38 81 ARG A N 1
ATOM 636 C CA . ARG A 1 81 ? 4.560 -14.775 -7.952 1.00 83.38 81 ARG A CA 1
ATOM 637 C C . ARG A 1 81 ? 5.808 -14.039 -8.461 1.00 83.38 81 ARG A C 1
ATOM 639 O O . ARG A 1 81 ? 5.655 -13.047 -9.177 1.00 83.38 81 ARG A O 1
ATOM 646 N N . PRO A 1 82 ? 7.031 -14.503 -8.141 1.00 76.06 82 PRO A N 1
ATOM 647 C CA . PRO A 1 82 ? 8.250 -13.867 -8.628 1.00 76.06 82 PRO A CA 1
ATOM 648 C C . PRO A 1 82 ? 8.292 -13.782 -10.160 1.00 76.06 82 PRO A C 1
ATOM 650 O O . PRO A 1 82 ? 7.909 -14.732 -10.855 1.00 76.06 82 PRO A O 1
ATOM 653 N N . ARG A 1 83 ? 8.795 -12.662 -10.700 1.00 64.12 83 ARG A N 1
ATOM 654 C CA . ARG A 1 83 ? 8.845 -12.406 -12.157 1.00 64.12 83 ARG A CA 1
ATOM 655 C C . ARG A 1 83 ? 9.540 -13.506 -12.964 1.00 64.12 83 ARG A C 1
ATOM 657 O O . ARG A 1 83 ? 9.106 -13.782 -14.082 1.00 64.12 83 ARG A O 1
ATOM 664 N N . ASP A 1 84 ? 10.561 -14.153 -12.410 1.00 57.00 84 ASP A N 1
ATOM 665 C CA . ASP A 1 84 ? 11.301 -15.220 -13.099 1.00 57.00 84 ASP A CA 1
ATOM 666 C C . ASP A 1 84 ? 10.405 -16.428 -13.403 1.00 57.00 84 ASP A C 1
ATOM 668 O O . ASP A 1 84 ? 10.489 -17.044 -14.469 1.00 57.00 84 ASP A O 1
ATOM 672 N N . MET A 1 85 ? 9.454 -16.714 -12.510 1.00 58.22 85 MET A N 1
ATOM 673 C CA . MET A 1 85 ? 8.457 -17.761 -12.714 1.00 58.22 85 MET A CA 1
ATOM 674 C C . MET A 1 85 ? 7.438 -17.358 -13.796 1.00 58.22 85 MET A C 1
ATOM 676 O O . MET A 1 85 ? 7.030 -18.198 -14.599 1.00 58.22 85 MET A O 1
ATOM 680 N N . LEU A 1 86 ? 7.075 -16.072 -13.885 1.00 60.22 86 LEU A N 1
ATOM 681 C CA . LEU A 1 86 ? 6.157 -15.547 -14.910 1.00 60.22 86 LEU A CA 1
ATOM 682 C C . LEU A 1 86 ? 6.787 -15.547 -16.314 1.00 60.22 86 LEU A C 1
ATOM 684 O O . LEU A 1 86 ? 6.105 -15.864 -17.291 1.00 60.22 86 LEU A O 1
ATOM 688 N N . TYR A 1 87 ? 8.086 -15.249 -16.432 1.00 57.84 87 TYR A N 1
ATOM 689 C CA . TYR A 1 87 ? 8.810 -15.316 -17.708 1.00 57.84 87 TYR A CA 1
ATOM 690 C C . TYR A 1 87 ? 8.848 -16.749 -18.266 1.00 57.84 87 TYR A C 1
ATOM 692 O O . TYR A 1 87 ? 8.584 -16.968 -19.452 1.00 57.84 87 TYR A O 1
ATOM 700 N N . ASN A 1 88 ? 9.073 -17.738 -17.396 1.00 60.34 88 ASN A N 1
ATOM 701 C CA . ASN A 1 88 ? 9.019 -19.152 -17.766 1.00 60.34 88 ASN A CA 1
ATOM 702 C C . ASN A 1 88 ? 7.601 -19.598 -18.173 1.00 60.34 88 ASN A C 1
ATOM 704 O O . ASN A 1 88 ? 7.452 -20.331 -19.150 1.00 60.34 88 ASN A O 1
ATOM 708 N N . LEU A 1 89 ? 6.553 -19.110 -17.499 1.00 59.34 89 LEU A N 1
ATOM 709 C CA . LEU A 1 89 ? 5.155 -19.401 -17.854 1.00 59.34 89 LEU A CA 1
ATOM 710 C C . LEU A 1 89 ? 4.738 -18.779 -19.198 1.00 59.34 89 LEU A C 1
ATOM 712 O O . LEU A 1 89 ? 4.067 -19.440 -19.993 1.00 59.34 89 LEU A O 1
ATOM 716 N N . LYS A 1 90 ? 5.194 -17.554 -19.500 1.00 60.56 90 LYS A N 1
ATOM 717 C CA . LYS A 1 90 ? 4.981 -16.910 -20.808 1.00 60.56 90 LYS A CA 1
ATOM 718 C C . LYS A 1 90 ? 5.661 -17.669 -21.946 1.00 60.56 90 LYS A C 1
ATOM 720 O O . LYS A 1 90 ? 5.045 -17.859 -22.992 1.00 60.56 90 LYS A O 1
ATOM 725 N N . LYS A 1 91 ? 6.891 -18.163 -21.741 1.00 65.69 91 LYS A N 1
A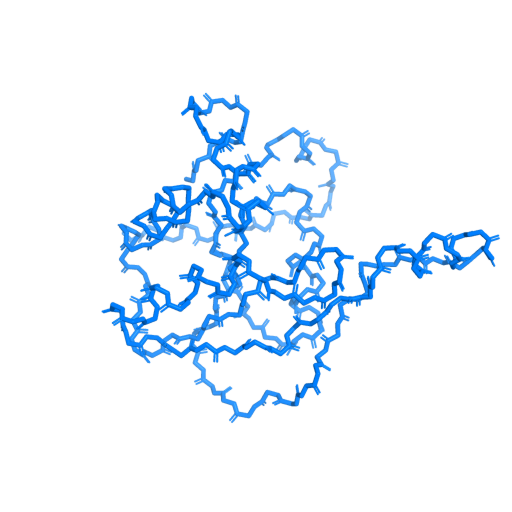TOM 726 C CA . LYS A 1 91 ? 7.579 -19.036 -22.716 1.00 65.69 91 LYS A CA 1
ATOM 727 C C . LYS A 1 91 ? 6.827 -20.345 -22.986 1.00 65.69 91 LYS A C 1
ATOM 729 O O . LYS A 1 91 ? 6.984 -20.919 -24.055 1.00 65.69 91 LYS A O 1
ATOM 734 N N . GLN A 1 92 ? 5.991 -20.788 -22.049 1.00 65.56 92 GLN A N 1
ATOM 735 C CA . GLN A 1 92 ? 5.124 -21.963 -22.183 1.00 65.56 92 GLN A CA 1
ATOM 736 C C . GLN A 1 92 ? 3.721 -21.630 -22.732 1.00 65.56 92 GLN A C 1
ATOM 738 O O . GLN A 1 92 ? 2.834 -22.480 -22.693 1.00 65.56 92 GLN A O 1
ATOM 743 N N . GLY A 1 93 ? 3.484 -20.401 -23.209 1.00 56.28 93 GLY A N 1
ATOM 744 C CA . GLY A 1 93 ? 2.196 -19.980 -23.775 1.00 56.28 93 GLY A CA 1
ATOM 745 C C . GLY A 1 93 ? 1.083 -19.751 -22.745 1.00 56.28 93 GLY A C 1
ATOM 746 O O . GLY A 1 93 ? -0.077 -19.599 -23.127 1.00 56.28 93 GLY A O 1
ATOM 747 N N . LYS A 1 94 ? 1.398 -19.712 -21.442 1.00 53.25 94 LYS A N 1
ATOM 748 C CA . LYS A 1 94 ? 0.416 -19.439 -20.381 1.00 53.25 94 LYS A CA 1
ATOM 749 C C . LYS A 1 94 ? 0.360 -17.937 -20.085 1.00 53.25 94 LYS A C 1
ATOM 751 O O . LYS A 1 94 ? 1.397 -17.288 -19.945 1.00 53.25 94 LYS A O 1
ATOM 756 N N . ARG A 1 95 ? -0.854 -17.376 -19.980 1.00 49.00 95 ARG A N 1
ATOM 757 C CA . ARG A 1 95 ? -1.057 -15.988 -19.525 1.00 49.00 95 ARG A CA 1
ATOM 758 C C . ARG A 1 95 ? -0.511 -15.836 -18.107 1.00 49.00 95 ARG A C 1
ATOM 760 O O . ARG A 1 95 ? -0.733 -16.697 -17.260 1.00 49.00 95 ARG A O 1
ATOM 767 N N . SER A 1 96 ? 0.221 -14.753 -17.875 1.00 51.06 96 SER A N 1
ATOM 768 C CA . SER A 1 96 ? 0.790 -14.426 -16.574 1.00 51.06 96 SER A CA 1
ATOM 769 C C . SER A 1 96 ? 0.181 -13.102 -16.110 1.00 51.06 96 SER A C 1
ATOM 771 O O . SER A 1 96 ? 0.706 -12.027 -16.415 1.00 51.06 96 SER A O 1
ATOM 773 N N . ASP A 1 97 ? -0.955 -13.188 -15.430 1.00 53.94 97 ASP A N 1
ATOM 774 C CA . ASP A 1 97 ? -1.470 -12.074 -14.629 1.00 53.94 97 ASP A CA 1
ATOM 775 C C . ASP A 1 97 ? -0.481 -11.836 -13.463 1.00 53.94 97 ASP A C 1
ATOM 777 O O . ASP A 1 97 ? 0.412 -12.672 -13.260 1.00 53.94 97 ASP A O 1
ATOM 781 N N . ALA A 1 98 ? -0.526 -10.698 -12.754 1.00 59.91 98 ALA A N 1
ATOM 782 C CA . ALA A 1 98 ? 0.542 -10.322 -11.808 1.00 59.91 98 ALA A CA 1
ATOM 783 C C . ALA A 1 98 ? 0.775 -11.387 -10.716 1.00 59.91 98 ALA A C 1
ATOM 785 O O . ALA A 1 98 ? 1.848 -11.450 -10.107 1.00 59.91 98 ALA A O 1
ATOM 786 N N . GLY A 1 99 ? -0.196 -12.285 -10.545 1.00 77.94 99 GLY A N 1
ATOM 787 C CA . GLY A 1 99 ? -0.066 -13.513 -9.787 1.00 77.94 99 GLY A CA 1
ATOM 788 C C . GLY A 1 99 ? -0.179 -13.216 -8.309 1.00 77.94 99 GLY A C 1
ATOM 789 O O . GLY A 1 99 ? 0.536 -13.842 -7.525 1.00 77.94 99 GLY A O 1
ATOM 790 N N . LEU A 1 100 ? -1.012 -12.232 -7.954 1.00 89.12 100 LEU A N 1
ATOM 791 C CA . LEU A 1 100 ? -1.298 -11.905 -6.572 1.00 89.12 100 LEU A CA 1
ATOM 792 C C . LEU A 1 100 ? -2.084 -13.040 -5.919 1.00 89.12 100 LEU A C 1
ATOM 794 O O . LEU A 1 100 ? -2.963 -13.654 -6.525 1.00 89.12 100 LEU A O 1
ATOM 798 N N . TYR A 1 101 ? -1.756 -13.324 -4.668 1.00 91.69 101 TYR A N 1
ATOM 799 C CA . TYR A 1 101 ? -2.468 -14.286 -3.839 1.00 91.69 101 TYR A CA 1
ATOM 800 C C . TYR A 1 101 ? -2.347 -13.895 -2.366 1.00 91.69 101 TYR A C 1
ATOM 802 O O . TYR A 1 101 ? -1.454 -13.136 -1.984 1.00 91.69 101 TYR A O 1
ATOM 810 N N . LEU A 1 102 ? -3.255 -14.415 -1.543 1.00 93.94 102 LEU A N 1
ATOM 811 C CA . LEU A 1 102 ? -3.175 -14.281 -0.094 1.00 93.94 102 LEU A CA 1
ATOM 812 C C . LEU A 1 102 ? -2.365 -15.444 0.476 1.00 93.94 102 LEU A C 1
ATOM 814 O O . LEU A 1 102 ? -2.621 -16.598 0.128 1.00 93.94 102 LEU A O 1
ATOM 818 N N . SER A 1 103 ? -1.403 -15.158 1.350 1.00 94.00 103 SER A N 1
ATOM 819 C CA . SER A 1 103 ? -0.717 -16.201 2.120 1.00 94.00 103 SER A CA 1
ATOM 820 C C . SER A 1 103 ? -1.591 -16.768 3.241 1.00 94.00 103 SER A C 1
ATOM 822 O O . SER A 1 103 ? -1.347 -17.887 3.682 1.00 94.00 103 SER A O 1
ATOM 824 N N . GLU A 1 104 ? -2.592 -16.008 3.693 1.00 93.56 104 GLU A N 1
ATOM 825 C CA . GLU A 1 104 ? -3.465 -16.332 4.824 1.00 93.56 104 GLU A CA 1
ATOM 826 C C . GLU A 1 104 ? -4.869 -15.733 4.639 1.00 93.56 104 GLU A C 1
ATOM 828 O O . GLU A 1 104 ? -5.059 -14.786 3.872 1.00 93.56 104 GLU A O 1
ATOM 833 N N . ASP A 1 105 ? -5.851 -16.255 5.378 1.00 92.12 105 ASP A N 1
ATOM 834 C CA . ASP A 1 105 ? -7.222 -15.737 5.374 1.00 92.12 105 ASP A CA 1
ATOM 835 C C . ASP A 1 105 ? -7.341 -14.383 6.090 1.00 92.12 105 ASP A C 1
ATOM 837 O O . ASP A 1 105 ? -6.748 -14.144 7.145 1.00 92.12 105 ASP A O 1
ATOM 841 N N . ILE A 1 106 ? -8.220 -13.522 5.576 1.00 93.38 106 ILE A N 1
ATOM 842 C CA . ILE A 1 106 ? -8.538 -12.226 6.182 1.00 93.38 106 ILE A CA 1
ATOM 843 C C . ILE A 1 106 ? -9.585 -12.431 7.279 1.00 93.38 106 ILE A C 1
ATOM 845 O O . ILE A 1 106 ? -10.748 -12.707 6.995 1.00 93.38 106 ILE A O 1
ATOM 849 N N . LYS A 1 107 ? -9.180 -12.281 8.545 1.00 91.44 107 LYS A N 1
ATOM 850 C CA . LYS A 1 107 ? -10.050 -12.479 9.729 1.00 91.44 107 LYS A CA 1
ATOM 851 C C . LYS A 1 107 ? -10.347 -11.194 10.503 1.00 91.44 107 LYS A C 1
ATOM 853 O O . LYS A 1 107 ? -10.817 -11.242 11.636 1.00 91.44 107 LYS A O 1
ATOM 858 N N . ILE A 1 108 ? -10.032 -10.046 9.913 1.00 90.62 108 ILE A N 1
ATOM 859 C CA . ILE A 1 108 ? -10.204 -8.727 10.522 1.00 90.62 108 ILE A CA 1
ATOM 860 C C . ILE A 1 108 ? -11.120 -7.867 9.657 1.00 90.62 108 ILE A C 1
ATOM 862 O O . ILE A 1 108 ? -11.165 -8.035 8.443 1.00 90.62 108 ILE A O 1
ATOM 866 N N . SER A 1 109 ? -11.840 -6.943 10.286 1.00 90.56 109 SER A N 1
ATOM 867 C CA . SER A 1 109 ? -12.704 -5.964 9.625 1.00 90.56 109 SER A CA 1
ATOM 868 C C . SER A 1 109 ? -12.216 -4.550 9.921 1.00 90.56 109 SER A C 1
ATOM 870 O O . SER A 1 109 ? -11.763 -4.277 11.033 1.00 90.56 109 SER A O 1
ATOM 872 N N . GLY A 1 110 ? -1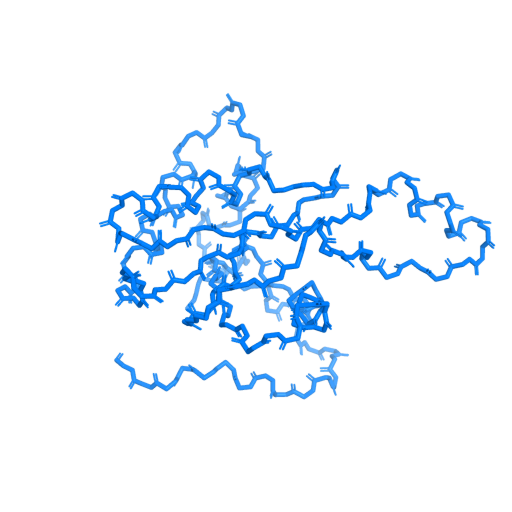2.358 -3.643 8.961 1.00 92.00 110 GLY A N 1
ATOM 873 C CA . GLY A 1 110 ? -12.002 -2.237 9.127 1.00 92.00 110 GLY A CA 1
ATOM 874 C C . GLY A 1 110 ? -11.984 -1.502 7.793 1.00 92.00 110 GLY A C 1
ATOM 875 O O . GLY A 1 110 ? -12.439 -2.032 6.777 1.00 92.00 110 GLY A O 1
ATOM 876 N N . LYS A 1 111 ? -11.442 -0.281 7.799 1.00 96.44 111 LYS A N 1
ATOM 877 C CA . LYS A 1 111 ? -11.173 0.472 6.570 1.00 96.44 111 LYS A CA 1
ATOM 878 C C . LYS A 1 111 ? -9.821 0.038 6.009 1.00 96.44 111 LYS A C 1
ATOM 880 O O . LYS A 1 111 ? -8.795 0.243 6.655 1.00 96.44 111 LYS A O 1
ATOM 885 N N . PHE A 1 112 ? -9.828 -0.578 4.831 1.00 97.69 112 PHE A N 1
ATOM 886 C CA . PHE A 1 112 ? -8.628 -1.147 4.227 1.00 97.69 112 PHE A CA 1
ATOM 887 C C . PHE A 1 112 ? -7.976 -0.179 3.246 1.00 97.69 112 PHE A C 1
ATOM 889 O O . PHE A 1 112 ? -8.629 0.326 2.333 1.00 97.69 112 PHE A O 1
ATOM 896 N N . PHE A 1 113 ? -6.672 0.017 3.400 1.00 98.12 113 PHE A N 1
ATOM 897 C CA . PHE A 1 113 ? -5.844 0.795 2.493 1.00 98.12 113 PHE A CA 1
ATOM 898 C C . PHE A 1 113 ? -4.825 -0.102 1.802 1.00 98.12 113 PHE A C 1
ATOM 900 O O . PHE A 1 113 ? -4.118 -0.861 2.460 1.00 98.12 113 PHE A O 1
ATOM 907 N N . PHE A 1 114 ? -4.731 0.002 0.481 1.00 97.69 114 PHE A N 1
ATOM 908 C CA . PHE A 1 114 ? -3.680 -0.632 -0.307 1.00 97.69 114 PHE A CA 1
ATOM 909 C C . PHE A 1 114 ? -2.532 0.357 -0.498 1.00 97.69 114 PHE A C 1
ATOM 911 O O . PHE A 1 114 ? -2.711 1.360 -1.189 1.00 97.69 114 PHE A O 1
ATOM 918 N N . LEU A 1 115 ? -1.382 0.092 0.124 1.00 97.50 115 LEU A N 1
ATOM 919 C CA . LEU A 1 115 ? -0.225 0.984 0.077 1.00 97.50 115 LEU A CA 1
ATOM 920 C C . LEU A 1 115 ? 0.722 0.581 -1.048 1.00 97.50 115 LEU A C 1
ATOM 922 O O . LEU A 1 115 ? 1.309 -0.501 -1.005 1.00 97.50 115 LEU A O 1
ATOM 926 N N . ASP A 1 1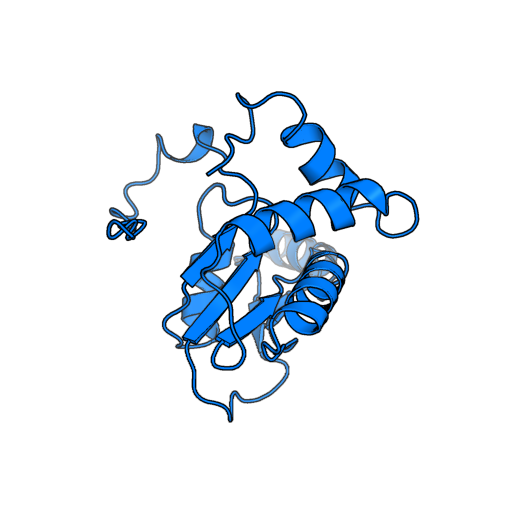16 ? 0.922 1.484 -2.002 1.00 94.62 116 ASP A N 1
ATOM 927 C CA . ASP A 1 116 ? 1.900 1.327 -3.081 1.00 94.62 116 ASP A CA 1
ATOM 928 C C . ASP A 1 116 ? 2.628 2.652 -3.352 1.00 94.62 116 ASP A C 1
ATOM 930 O O . ASP A 1 116 ? 2.171 3.728 -2.958 1.00 94.62 116 ASP A O 1
ATOM 934 N N . ASN A 1 117 ? 3.777 2.599 -4.023 1.00 93.31 117 ASN A N 1
ATOM 935 C CA . ASN A 1 117 ? 4.504 3.821 -4.363 1.00 93.31 117 ASN A CA 1
ATOM 936 C C . ASN A 1 117 ? 3.889 4.548 -5.566 1.00 93.31 117 ASN A C 1
ATOM 938 O O . ASN A 1 117 ? 3.727 5.766 -5.531 1.00 93.31 117 ASN A O 1
ATOM 942 N N . VAL A 1 118 ? 3.562 3.821 -6.635 1.00 90.38 118 VAL A N 1
ATOM 943 C CA . VAL A 1 118 ? 3.098 4.405 -7.896 1.00 90.38 118 VAL A CA 1
ATOM 944 C C . VAL A 1 118 ? 1.926 3.610 -8.436 1.00 90.38 118 VAL A C 1
ATOM 946 O O . VAL A 1 118 ? 2.031 2.399 -8.631 1.00 90.38 118 VAL A O 1
ATOM 949 N N . ILE A 1 119 ? 0.841 4.303 -8.768 1.00 89.00 119 ILE A N 1
ATOM 950 C CA . ILE A 1 119 ? -0.232 3.746 -9.585 1.00 89.00 119 ILE A CA 1
ATOM 951 C C . ILE A 1 119 ? -0.044 4.211 -11.025 1.00 89.00 119 ILE A C 1
ATOM 953 O O . ILE A 1 119 ? 0.188 5.383 -11.285 1.00 89.00 119 ILE A O 1
ATOM 957 N N . SER A 1 120 ? -0.099 3.266 -11.956 1.00 85.75 120 SER A N 1
ATOM 958 C CA . SER A 1 120 ? -0.026 3.521 -13.397 1.00 85.75 120 SER A CA 1
ATOM 959 C C . SER A 1 120 ? -1.332 3.030 -14.022 1.00 85.75 120 SER A C 1
ATOM 961 O O . SER A 1 120 ? -2.394 3.573 -13.748 1.00 85.75 120 SER A O 1
ATOM 963 N N . THR A 1 121 ? -1.328 1.891 -14.711 1.00 82.81 121 THR A N 1
ATOM 964 C CA . THR A 1 121 ? -2.561 1.276 -15.257 1.00 82.81 121 THR A CA 1
ATOM 965 C C . THR A 1 121 ? -3.624 0.845 -14.225 1.00 82.81 121 THR A C 1
ATOM 967 O O . THR A 1 121 ? -4.688 0.377 -14.617 1.00 82.81 121 THR A O 1
ATOM 970 N N . GLY A 1 122 ? -3.335 0.880 -12.919 1.00 85.56 122 GLY A N 1
ATOM 971 C CA . GLY A 1 122 ? -4.238 0.390 -11.865 1.00 85.56 122 GLY A CA 1
ATOM 972 C C . GLY A 1 122 ? -4.402 -1.138 -11.779 1.00 85.56 122 GLY A C 1
ATOM 973 O O . GLY A 1 122 ? -5.109 -1.627 -10.899 1.00 85.56 122 GLY A O 1
ATOM 974 N N . LYS A 1 123 ? -3.728 -1.921 -12.636 1.00 86.50 123 LYS A N 1
ATOM 975 C CA . LYS A 1 123 ? -3.867 -3.391 -12.680 1.00 86.50 123 LYS A CA 1
ATOM 976 C C . LYS A 1 123 ? -3.544 -4.078 -11.354 1.00 86.50 123 LYS A C 1
ATOM 978 O O . LYS A 1 123 ? -4.325 -4.912 -10.913 1.00 86.50 123 LYS A O 1
ATOM 983 N N . THR A 1 124 ? -2.437 -3.709 -10.705 1.00 89.06 124 THR A N 1
ATOM 984 C CA . THR A 1 124 ? -2.039 -4.288 -9.410 1.00 89.06 124 THR A CA 1
ATOM 985 C C . THR A 1 124 ? -3.103 -4.045 -8.343 1.00 89.06 124 THR A C 1
ATOM 987 O O . THR A 1 124 ? -3.483 -4.970 -7.634 1.00 89.06 124 THR A O 1
ATOM 990 N N . PHE A 1 125 ? -3.627 -2.819 -8.269 1.00 92.75 125 PHE A N 1
ATOM 991 C CA . PHE A 1 125 ? -4.686 -2.457 -7.330 1.00 92.75 125 PHE A CA 1
ATOM 992 C C . PHE A 1 125 ? -5.983 -3.228 -7.615 1.00 92.75 125 PHE A C 1
ATOM 994 O O . PHE A 1 125 ? -6.565 -3.817 -6.708 1.00 92.75 125 PHE A O 1
ATOM 1001 N N . SER A 1 126 ? -6.399 -3.306 -8.883 1.00 89.81 126 SER A N 1
ATOM 1002 C CA . SER A 1 126 ? -7.579 -4.079 -9.287 1.00 89.81 126 SER A CA 1
ATOM 1003 C C . SER A 1 126 ? -7.441 -5.567 -8.942 1.00 89.81 126 SER A C 1
ATOM 1005 O O . SER A 1 126 ? -8.369 -6.176 -8.407 1.00 89.81 126 SER A O 1
ATOM 1007 N N . GLU A 1 127 ? -6.271 -6.158 -9.188 1.00 90.56 127 GLU A N 1
ATOM 1008 C CA . GLU A 1 127 ? -5.992 -7.549 -8.834 1.00 90.56 127 GLU A CA 1
ATOM 1009 C C . GLU A 1 127 ? -5.975 -7.750 -7.309 1.00 90.56 127 GLU A C 1
ATOM 1011 O O . GLU A 1 127 ? -6.536 -8.731 -6.821 1.00 90.56 127 GLU A O 1
ATOM 1016 N N . ALA A 1 128 ? -5.445 -6.790 -6.542 1.00 93.25 128 ALA A N 1
ATOM 1017 C CA . ALA A 1 128 ? -5.501 -6.811 -5.082 1.00 93.25 128 ALA A CA 1
ATOM 1018 C C . ALA A 1 128 ? -6.950 -6.789 -4.566 1.00 93.25 128 ALA A C 1
ATOM 1020 O O . ALA A 1 128 ? -7.302 -7.620 -3.725 1.00 93.25 128 ALA A O 1
ATOM 1021 N N . CYS A 1 129 ? -7.823 -5.929 -5.105 1.00 92.94 129 CYS A N 1
ATOM 1022 C CA . CYS A 1 129 ? -9.259 -5.943 -4.788 1.00 92.94 129 CYS A CA 1
ATOM 1023 C C . CYS A 1 129 ? -9.890 -7.307 -5.114 1.00 92.94 129 CYS A C 1
ATOM 1025 O O . CYS A 1 129 ? -10.630 -7.876 -4.309 1.00 92.94 129 CYS A O 1
ATOM 1027 N N . ASN A 1 130 ? -9.553 -7.879 -6.273 1.00 91.75 130 ASN A N 1
ATOM 1028 C CA . ASN A 1 130 ? -10.103 -9.159 -6.718 1.00 91.75 130 ASN A CA 1
ATOM 1029 C C . ASN A 1 130 ? -9.674 -10.344 -5.847 1.00 91.75 130 ASN A C 1
ATOM 1031 O O . ASN A 1 130 ? -10.487 -11.245 -5.629 1.00 91.75 130 ASN A O 1
ATOM 1035 N N . VAL A 1 131 ? -8.426 -10.367 -5.383 1.00 92.81 131 VAL A N 1
ATOM 1036 C CA . VAL A 1 131 ? -7.867 -11.450 -4.560 1.00 92.81 131 VAL A CA 1
ATOM 1037 C C . VAL A 1 131 ? -8.311 -11.324 -3.105 1.00 92.81 131 VAL A C 1
ATOM 1039 O O . VAL A 1 131 ? -8.672 -12.321 -2.488 1.00 92.81 131 VAL A O 1
ATOM 1042 N N . THR A 1 132 ? -8.336 -10.103 -2.571 1.00 93.25 132 THR A N 1
ATOM 1043 C CA . THR A 1 132 ? -8.746 -9.846 -1.181 1.00 93.25 132 THR A CA 1
ATOM 1044 C C . THR A 1 132 ? -10.259 -9.914 -0.985 1.00 93.25 132 THR A C 1
ATOM 1046 O O . THR A 1 132 ? -10.708 -10.188 0.123 1.00 93.25 132 THR A O 1
ATOM 1049 N N . LYS A 1 133 ? -11.048 -9.657 -2.041 1.00 93.38 133 LYS A N 1
ATOM 1050 C CA . LYS A 1 133 ? -12.507 -9.443 -1.965 1.00 93.38 133 LYS A CA 1
ATOM 1051 C C . LYS A 1 133 ? -12.900 -8.304 -1.016 1.00 93.38 133 LYS A C 1
ATOM 1053 O O . LYS A 1 133 ? -14.019 -8.276 -0.509 1.00 93.38 133 LYS A O 1
ATOM 1058 N N . LEU A 1 134 ? -11.986 -7.363 -0.788 1.00 92.62 134 LEU A N 1
ATOM 1059 C CA . LEU A 1 134 ? -12.194 -6.202 0.067 1.00 92.62 134 LEU A CA 1
ATOM 1060 C C . LEU A 1 134 ? -12.505 -4.953 -0.758 1.00 92.62 134 LEU A C 1
ATOM 1062 O O . LEU A 1 134 ? -12.071 -4.815 -1.902 1.00 92.62 134 LEU A O 1
ATOM 1066 N N . ASN A 1 135 ? -13.200 -4.004 -0.131 1.00 93.12 135 ASN A N 1
ATOM 1067 C CA . ASN A 1 135 ? -13.269 -2.633 -0.622 1.00 93.12 135 ASN A CA 1
ATOM 1068 C C . ASN A 1 135 ? -11.999 -1.884 -0.186 1.00 93.12 135 ASN A C 1
ATOM 1070 O O . ASN A 1 135 ? -11.921 -1.404 0.946 1.00 93.12 135 ASN A O 1
ATOM 1074 N N . LEU A 1 136 ? -10.984 -1.861 -1.052 1.00 94.94 136 LEU A N 1
ATOM 1075 C CA . LEU A 1 136 ? -9.707 -1.203 -0.778 1.00 94.94 136 LEU A CA 1
ATOM 1076 C C . LEU A 1 136 ? -9.764 0.274 -1.180 1.00 94.94 136 LEU A C 1
ATOM 1078 O O . LEU A 1 136 ? -10.254 0.617 -2.253 1.00 94.94 136 LEU A O 1
ATOM 1082 N N . THR A 1 137 ? -9.188 1.148 -0.360 1.00 95.75 137 THR A N 1
ATOM 1083 C CA . THR A 1 137 ? -8.827 2.514 -0.760 1.00 95.75 137 THR A CA 1
ATOM 1084 C C . THR A 1 137 ? -7.357 2.541 -1.168 1.00 95.75 137 THR A C 1
ATOM 1086 O O . THR A 1 137 ? -6.496 2.055 -0.436 1.00 95.75 137 THR A O 1
ATOM 1089 N N . ALA A 1 138 ? -7.044 3.096 -2.336 1.00 94.81 138 ALA A N 1
ATOM 1090 C CA . ALA A 1 138 ? -5.663 3.226 -2.784 1.00 94.81 138 ALA A CA 1
ATOM 1091 C C . ALA A 1 138 ? -4.933 4.304 -1.960 1.00 94.81 138 ALA A C 1
ATOM 1093 O O . ALA A 1 138 ? -5.384 5.445 -1.876 1.00 94.81 138 ALA A O 1
ATOM 1094 N N . LEU A 1 139 ? -3.806 3.936 -1.355 1.00 95.50 139 LEU A N 1
ATOM 1095 C CA . LEU A 1 139 ? -2.904 4.823 -0.627 1.00 95.50 139 LEU A CA 1
ATOM 1096 C C . LEU A 1 139 ? -1.589 4.895 -1.407 1.00 95.50 139 LEU A C 1
ATOM 1098 O O . LEU A 1 139 ? -0.701 4.064 -1.230 1.00 95.50 139 LEU A O 1
ATOM 1102 N N . ILE A 1 140 ? -1.510 5.852 -2.332 1.00 94.81 140 ILE A N 1
ATOM 1103 C CA . ILE A 1 140 ? -0.471 5.895 -3.366 1.00 94.81 140 ILE A CA 1
ATOM 1104 C C . ILE A 1 140 ? 0.316 7.196 -3.279 1.00 94.81 140 ILE A C 1
ATOM 1106 O O . ILE A 1 140 ? -0.269 8.263 -3.101 1.00 94.81 140 ILE A O 1
ATOM 1110 N N . TYR A 1 141 ? 1.641 7.113 -3.410 1.00 93.69 141 TYR A N 1
ATOM 1111 C CA . TYR A 1 141 ? 2.495 8.299 -3.370 1.00 93.69 141 TYR A CA 1
ATOM 1112 C C . TYR A 1 141 ? 2.443 9.107 -4.675 1.00 93.69 141 TYR A C 1
ATOM 1114 O O . TYR A 1 141 ? 2.393 10.338 -4.615 1.00 93.69 141 TYR A O 1
ATOM 1122 N N . ALA A 1 142 ? 2.424 8.448 -5.840 1.00 92.00 142 ALA A N 1
ATOM 1123 C CA . ALA A 1 142 ? 2.377 9.113 -7.143 1.00 92.00 142 ALA A CA 1
ATOM 1124 C C . ALA A 1 142 ? 1.504 8.406 -8.196 1.00 92.00 142 ALA A C 1
ATOM 1126 O O . ALA A 1 142 ? 1.336 7.187 -8.182 1.00 92.00 142 ALA A O 1
ATOM 1127 N N . GLU A 1 143 ? 1.005 9.186 -9.151 1.00 90.75 143 GLU A N 1
ATOM 1128 C CA . GLU A 1 143 ? 0.226 8.733 -10.306 1.00 90.75 143 GLU A CA 1
ATOM 1129 C C . GLU A 1 143 ? 1.036 8.858 -11.599 1.00 90.75 143 GLU A C 1
ATOM 1131 O O . GLU A 1 143 ? 1.599 9.914 -11.894 1.00 90.75 143 GLU A O 1
ATOM 1136 N N . ASP A 1 144 ? 1.092 7.789 -12.386 1.00 88.50 144 ASP A N 1
ATOM 1137 C CA . ASP A 1 144 ? 1.575 7.810 -13.763 1.00 88.50 144 ASP A CA 1
ATOM 1138 C C . ASP A 1 144 ? 0.401 8.035 -14.726 1.00 88.50 144 ASP A C 1
ATOM 1140 O O . ASP A 1 144 ? -0.267 7.104 -15.179 1.00 88.50 144 ASP A O 1
ATOM 1144 N N . GLU A 1 145 ? 0.192 9.308 -15.053 1.00 80.81 145 GLU A N 1
ATOM 1145 C CA . GLU A 1 145 ? -0.892 9.799 -15.910 1.00 80.81 145 GLU A CA 1
ATOM 1146 C C . GLU A 1 145 ? -0.757 9.374 -17.387 1.00 80.81 145 GLU A C 1
ATOM 1148 O O . GLU A 1 145 ? -1.717 9.474 -18.155 1.00 80.81 145 GLU A O 1
ATOM 1153 N N . THR A 1 146 ? 0.413 8.885 -17.823 1.00 77.19 146 THR A N 1
ATOM 1154 C CA . THR A 1 146 ? 0.657 8.573 -19.246 1.00 77.19 146 THR A CA 1
ATOM 1155 C C . THR A 1 146 ? -0.131 7.351 -19.726 1.00 77.19 146 THR A C 1
ATOM 1157 O O . THR A 1 146 ? -0.516 7.262 -20.895 1.00 77.19 146 THR A O 1
ATOM 1160 N N . GLU A 1 147 ? -0.461 6.450 -18.803 1.00 66.62 147 GLU A N 1
ATOM 1161 C CA . GLU A 1 147 ? -1.131 5.174 -19.066 1.00 66.62 147 GLU A CA 1
ATOM 1162 C C . GLU A 1 147 ? -2.668 5.251 -18.925 1.00 66.62 147 GLU A C 1
ATOM 1164 O O . GLU A 1 147 ? -3.377 4.281 -19.216 1.00 66.62 147 GLU A O 1
ATOM 1169 N N . HIS A 1 148 ? -3.218 6.412 -18.539 1.00 54.16 148 HIS A N 1
ATOM 1170 C CA . HIS A 1 148 ? -4.668 6.655 -18.464 1.00 54.16 148 HIS A CA 1
ATOM 1171 C C . HIS A 1 148 ? -5.324 6.973 -19.815 1.00 54.16 148 HIS A C 1
ATOM 1173 O O . HIS A 1 148 ? -6.543 6.891 -19.946 1.00 54.16 148 HIS A O 1
ATOM 1179 N N . SER A 1 149 ? -4.535 7.250 -20.854 1.00 41.16 149 SER A N 1
ATOM 1180 C CA . SER A 1 149 ? -5.047 7.662 -22.168 1.00 41.16 149 SER A CA 1
ATOM 1181 C C . SER A 1 149 ? -5.551 6.519 -23.070 1.00 41.16 149 SER A C 1
ATOM 1183 O O . SER A 1 149 ? -6.192 6.802 -24.078 1.00 41.16 149 SER A O 1
ATOM 1185 N N . ASN A 1 150 ? -5.332 5.240 -22.721 1.00 37.81 150 ASN A N 1
ATOM 1186 C CA . ASN A 1 150 ? -5.617 4.101 -23.619 1.00 37.81 150 ASN A CA 1
ATOM 1187 C C . ASN A 1 150 ? -6.439 2.941 -23.022 1.00 37.81 150 ASN A C 1
ATOM 1189 O O . ASN A 1 150 ? -6.576 1.903 -23.669 1.00 37.81 150 ASN A O 1
ATOM 1193 N N . ASN A 1 151 ? -7.004 3.068 -21.818 1.00 36.88 151 ASN A N 1
ATOM 1194 C CA . ASN A 1 151 ? -7.794 1.988 -21.217 1.00 36.88 151 ASN A CA 1
ATOM 1195 C C . ASN A 1 151 ? -9.200 2.453 -20.825 1.00 36.88 151 ASN A C 1
ATOM 1197 O O . ASN A 1 151 ? -9.395 3.119 -19.817 1.00 36.88 151 ASN A O 1
ATOM 1201 N N . THR A 1 152 ? -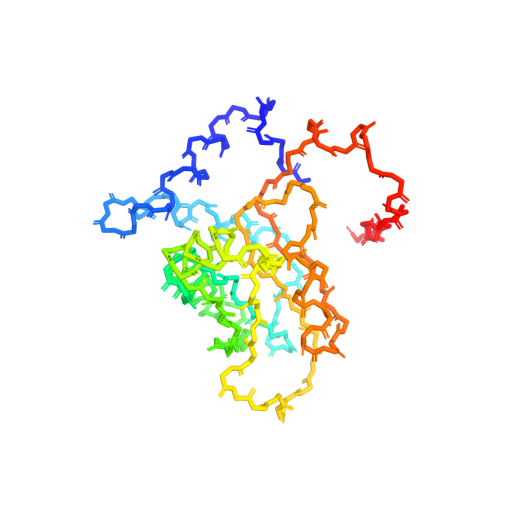10.198 1.985 -21.577 1.00 35.31 152 THR A N 1
ATOM 1202 C CA . THR A 1 152 ? -11.643 1.976 -21.268 1.00 35.31 152 THR A CA 1
ATOM 1203 C C . THR A 1 152 ? -12.015 1.085 -20.067 1.00 35.31 152 THR A C 1
ATOM 1205 O O . THR A 1 152 ? -13.122 0.554 -19.997 1.00 35.31 152 THR A O 1
ATOM 1208 N N . TYR A 1 153 ? -11.115 0.906 -19.099 1.00 39.66 153 TYR A N 1
ATOM 1209 C CA . TYR A 1 153 ? -11.477 0.349 -17.800 1.00 39.66 153 TYR A CA 1
ATOM 1210 C C . TYR A 1 153 ? -11.941 1.524 -16.963 1.00 39.66 153 TYR A C 1
ATOM 1212 O O . TYR A 1 153 ? -11.147 2.383 -16.595 1.00 39.66 153 TYR A O 1
ATOM 1220 N N . GLY A 1 154 ? -13.268 1.595 -16.853 1.00 34.16 154 GLY A N 1
ATOM 1221 C CA . GLY A 1 154 ? -14.024 2.779 -16.492 1.00 34.16 154 GLY A CA 1
ATOM 1222 C C . GLY A 1 154 ? -13.459 3.509 -15.295 1.00 34.16 154 GLY A C 1
ATOM 1223 O O . GLY A 1 154 ? -12.887 2.874 -14.418 1.00 34.16 154 GLY A O 1
ATOM 1224 N N . GLN A 1 155 ? -13.669 4.829 -15.313 1.00 33.09 155 GLN A N 1
ATOM 1225 C CA . GLN A 1 155 ? -13.848 5.688 -14.146 1.00 33.09 155 GLN A CA 1
ATOM 1226 C C . GLN A 1 155 ? -13.778 4.890 -12.840 1.00 33.09 155 GLN A C 1
ATOM 1228 O O . GLN A 1 155 ? -14.793 4.580 -12.219 1.00 33.09 155 GLN A O 1
ATOM 1233 N N . PHE A 1 156 ? -12.561 4.567 -12.402 1.00 41.09 156 PHE A N 1
ATOM 1234 C CA . PHE A 1 156 ? -12.319 4.515 -10.987 1.00 41.09 156 PHE A CA 1
ATOM 1235 C C . PHE A 1 156 ? -12.470 5.975 -10.642 1.00 41.09 156 PHE A C 1
ATOM 1237 O O . PHE A 1 156 ? -11.571 6.782 -10.867 1.00 41.09 156 PHE A O 1
ATOM 1244 N N . SER A 1 157 ? -13.681 6.332 -10.229 1.00 33.88 157 SER A N 1
ATOM 1245 C CA . SER A 1 157 ? -13.881 7.440 -9.332 1.00 33.88 157 SER A CA 1
ATOM 1246 C C . SER A 1 157 ? -12.873 7.182 -8.221 1.00 33.88 157 SER A C 1
ATOM 1248 O O . SER A 1 157 ? -13.135 6.421 -7.291 1.00 33.88 157 SER A O 1
ATOM 1250 N N . LEU A 1 158 ? -11.667 7.732 -8.376 1.00 40.31 158 LEU A N 1
ATOM 1251 C CA . LEU A 1 158 ? -10.854 8.169 -7.270 1.00 40.31 158 LEU A CA 1
ATOM 1252 C C . LEU A 1 158 ? -11.841 9.044 -6.517 1.00 40.31 158 LEU A C 1
ATOM 1254 O O . LEU A 1 158 ? -12.104 10.175 -6.923 1.00 40.31 158 LEU A O 1
ATOM 1258 N N . GLN A 1 159 ? -12.547 8.447 -5.556 1.00 29.25 159 GLN A N 1
ATOM 1259 C CA . GLN A 1 159 ? -13.459 9.151 -4.681 1.00 29.25 159 GLN A CA 1
ATOM 1260 C C . GLN A 1 159 ? -12.562 10.023 -3.807 1.00 29.25 159 GLN A C 1
ATOM 1262 O O . GLN A 1 159 ? -12.311 9.734 -2.643 1.00 29.25 159 GLN A O 1
ATOM 1267 N N . TYR A 1 160 ? -12.055 11.102 -4.400 1.00 40.00 160 TYR A N 1
ATOM 1268 C CA . TYR A 1 160 ? -11.847 12.361 -3.726 1.00 40.00 160 TYR A CA 1
ATOM 1269 C C . TYR A 1 160 ? -13.248 12.895 -3.427 1.00 40.00 160 TYR A C 1
ATOM 1271 O O . TYR A 1 160 ? -13.710 13.865 -4.023 1.00 40.00 160 TYR A O 1
ATOM 1279 N N . GLU A 1 161 ? -13.981 12.199 -2.555 1.00 27.20 161 GLU A N 1
ATOM 1280 C CA . GLU A 1 161 ? -15.007 12.901 -1.811 1.00 27.20 161 GLU A CA 1
ATOM 1281 C C . GLU A 1 161 ? -14.251 13.932 -0.985 1.00 27.20 161 GLU A C 1
ATOM 1283 O O . GLU A 1 161 ? -13.321 13.597 -0.253 1.00 27.20 161 GLU A O 1
ATOM 1288 N N . ASN A 1 162 ? -14.580 15.193 -1.253 1.00 29.88 162 ASN A N 1
ATOM 1289 C CA . ASN A 1 162 ? -14.057 16.357 -0.569 1.00 29.88 162 ASN A CA 1
ATOM 1290 C C . ASN A 1 162 ? -14.066 16.097 0.944 1.00 29.88 162 ASN A C 1
ATOM 1292 O O . ASN A 1 162 ? -15.137 16.043 1.549 1.00 29.88 162 ASN A O 1
ATOM 1296 N N . PHE A 1 163 ? -12.878 15.943 1.521 1.00 34.81 163 PHE A N 1
ATOM 1297 C CA . PHE A 1 163 ? -12.640 16.088 2.950 1.00 34.81 163 PHE A CA 1
ATOM 1298 C C . PHE A 1 163 ? -11.729 17.294 3.137 1.00 34.81 163 PHE A C 1
ATOM 1300 O O . PHE A 1 163 ? -10.682 17.341 2.449 1.00 34.81 163 PHE A O 1
#

pLDDT: mean 82.77, std 19.37, range [27.2, 98.56]

Radius of gyration: 15.8 Å; chains: 1; bounding box: 36×40×39 Å

Sequence (163 aa):
MNSYYNTKGVREICHDVKNTFSNKDAILTMTEYFLSLNIINESCIIIPAPQHYGYADYTLKIAELVAKITGAKILDILKCRPRDMLYNLKKQGKRSDAGLYLSEDIKISGKFFFLDNVISTGK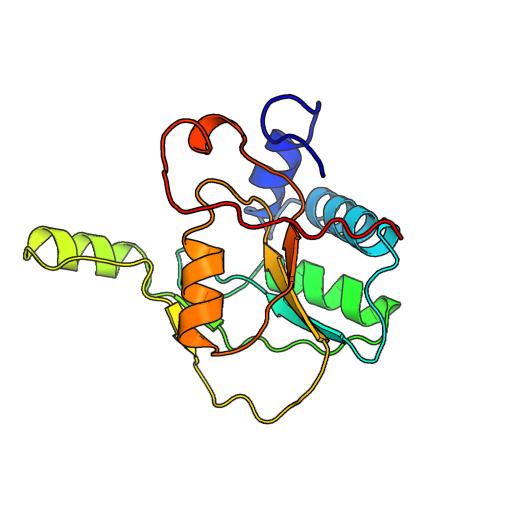TFSEACNVTKLNLTALIYAEDETEHSNNTYGQFSLQYENF